Protein AF-A0A971BFV6-F1 (afdb_monomer)

Structure (mmCIF, N/CA/C/O backbone):
data_AF-A0A971BFV6-F1
#
_entry.id   AF-A0A971BFV6-F1
#
loop_
_atom_site.group_PDB
_atom_site.id
_atom_site.type_symbol
_atom_site.label_atom_id
_atom_site.label_alt_id
_atom_site.label_comp_id
_atom_site.label_asym_id
_atom_site.label_entity_id
_atom_site.label_seq_id
_atom_site.pdbx_PDB_ins_code
_atom_site.Cartn_x
_atom_site.Cartn_y
_atom_site.Cartn_z
_atom_site.occupancy
_atom_site.B_iso_or_equiv
_atom_site.auth_seq_id
_atom_site.auth_comp_id
_atom_site.auth_asym_id
_atom_site.auth_atom_id
_atom_site.pdbx_PDB_model_num
ATOM 1 N N . MET A 1 1 ? -15.673 4.720 14.332 1.00 61.25 1 MET A N 1
ATOM 2 C CA . MET A 1 1 ? -15.348 4.127 13.015 1.00 61.25 1 MET A CA 1
ATOM 3 C C . MET A 1 1 ? -14.867 2.703 13.234 1.00 61.25 1 MET A C 1
ATOM 5 O O . MET A 1 1 ? -14.052 2.506 14.126 1.00 61.25 1 MET A O 1
ATOM 9 N N . SER A 1 2 ? -15.371 1.718 12.489 1.00 78.50 2 SER A N 1
ATOM 10 C CA . SER A 1 2 ? -14.926 0.325 12.650 1.00 78.50 2 SER A CA 1
ATOM 11 C C . SER A 1 2 ? -13.521 0.136 12.076 1.00 78.50 2 SER A C 1
ATOM 13 O O . SER A 1 2 ? -13.244 0.553 10.948 1.00 78.50 2 SER A O 1
ATOM 15 N N . ALA A 1 3 ? -12.635 -0.479 12.857 1.00 86.94 3 ALA A N 1
ATOM 16 C CA . ALA A 1 3 ? -11.316 -0.882 12.389 1.00 86.94 3 ALA A CA 1
ATOM 17 C C . ALA A 1 3 ? -11.438 -2.086 11.442 1.00 86.94 3 ALA A C 1
ATOM 19 O O . ALA A 1 3 ? -12.323 -2.925 11.595 1.00 86.94 3 ALA A O 1
ATOM 20 N N . THR A 1 4 ? -10.566 -2.149 10.441 1.00 93.31 4 THR A N 1
ATOM 21 C CA . THR A 1 4 ? -10.461 -3.258 9.487 1.00 93.31 4 THR A CA 1
ATOM 22 C C . THR A 1 4 ? -9.090 -3.891 9.636 1.00 93.31 4 THR A C 1
ATOM 24 O O . THR A 1 4 ? -8.096 -3.175 9.750 1.00 93.31 4 THR A O 1
ATOM 27 N N . THR A 1 5 ? -9.047 -5.222 9.638 1.00 95.12 5 THR A N 1
ATOM 28 C CA . THR A 1 5 ? -7.799 -5.986 9.657 1.00 95.12 5 THR A CA 1
ATOM 29 C C . THR A 1 5 ? -7.522 -6.539 8.268 1.00 95.12 5 THR A C 1
ATOM 31 O O . THR A 1 5 ? -8.369 -7.241 7.718 1.00 95.12 5 THR A O 1
ATOM 34 N N . ILE A 1 6 ? -6.341 -6.262 7.722 1.00 95.25 6 ILE A N 1
ATOM 35 C CA . ILE A 1 6 ? -5.946 -6.704 6.383 1.00 95.25 6 ILE A CA 1
ATOM 36 C C . ILE A 1 6 ? -4.474 -7.106 6.346 1.00 95.25 6 ILE A C 1
ATOM 38 O O . ILE A 1 6 ? -3.666 -6.613 7.133 1.00 95.25 6 ILE A O 1
ATOM 42 N N . GLU A 1 7 ? -4.136 -8.020 5.444 1.00 95.56 7 GLU A N 1
ATOM 43 C CA . GLU A 1 7 ? -2.752 -8.327 5.100 1.00 95.56 7 GLU A CA 1
ATOM 44 C C . GLU A 1 7 ? -2.271 -7.362 4.015 1.00 95.56 7 GLU A C 1
ATOM 46 O O . GLU A 1 7 ? -2.889 -7.244 2.958 1.00 95.56 7 GLU A O 1
ATOM 51 N N . ILE A 1 8 ? -1.176 -6.657 4.284 1.00 93.62 8 ILE A N 1
ATOM 52 C CA . ILE A 1 8 ? -0.528 -5.801 3.294 1.00 93.62 8 ILE A CA 1
ATOM 53 C C . ILE A 1 8 ? 0.483 -6.656 2.514 1.00 93.62 8 ILE A C 1
ATOM 55 O O . ILE A 1 8 ? 1.325 -7.311 3.126 1.00 93.62 8 ILE A O 1
ATOM 59 N N . PRO A 1 9 ? 0.468 -6.658 1.172 1.00 92.94 9 PRO A N 1
ATOM 60 C CA . PRO A 1 9 ? 1.503 -7.335 0.400 1.00 92.94 9 PRO A CA 1
ATOM 61 C C . PRO A 1 9 ? 2.883 -6.734 0.685 1.00 92.94 9 PRO A C 1
ATOM 63 O O . PRO A 1 9 ? 3.030 -5.512 0.683 1.00 92.94 9 PRO A O 1
ATOM 66 N N . ALA A 1 10 ? 3.917 -7.567 0.846 1.00 90.31 10 ALA A N 1
ATOM 67 C CA .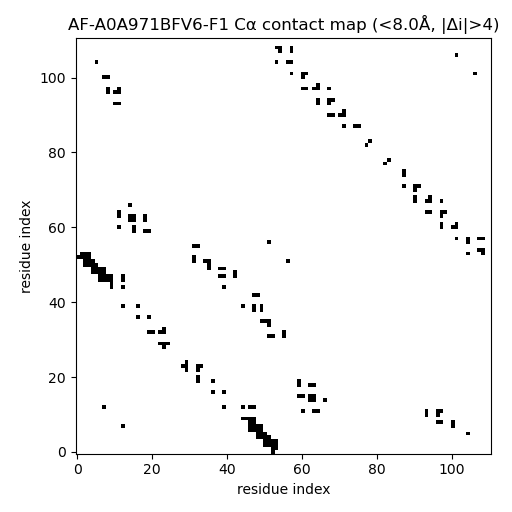 ALA A 1 10 ? 5.291 -7.107 1.097 1.00 90.31 10 ALA A CA 1
ATOM 68 C C . ALA A 1 10 ? 5.769 -6.022 0.104 1.00 90.31 10 ALA A C 1
ATOM 70 O O . ALA A 1 10 ? 6.422 -5.059 0.497 1.00 90.31 10 ALA A O 1
ATOM 71 N N . ALA A 1 11 ? 5.367 -6.125 -1.170 1.00 90.38 11 ALA A N 1
ATOM 72 C CA . ALA A 1 11 ? 5.689 -5.152 -2.218 1.00 90.38 11 ALA A CA 1
ATOM 73 C C . ALA A 1 11 ? 5.110 -3.739 -1.983 1.00 90.38 11 ALA A C 1
ATOM 75 O O . ALA A 1 11 ? 5.584 -2.784 -2.589 1.00 90.38 11 ALA A O 1
ATOM 76 N N . GLN A 1 12 ? 4.096 -3.605 -1.125 1.00 92.31 12 GLN A N 1
ATOM 77 C CA . GLN A 1 12 ? 3.388 -2.353 -0.840 1.00 92.31 12 GLN A CA 1
ATOM 78 C C . GLN A 1 12 ? 3.801 -1.723 0.500 1.00 92.31 12 GLN A C 1
ATOM 80 O O . GLN A 1 12 ? 3.499 -0.557 0.741 1.00 92.31 12 GLN A O 1
ATOM 85 N N . VAL A 1 13 ? 4.512 -2.456 1.370 1.00 92.81 13 VAL A N 1
ATOM 86 C CA . VAL A 1 13 ? 4.833 -2.017 2.744 1.00 92.81 13 VAL A CA 1
ATOM 87 C C . VAL A 1 13 ? 5.575 -0.683 2.767 1.00 92.81 13 VAL A C 1
ATOM 89 O O . VAL A 1 13 ? 5.172 0.227 3.489 1.00 92.81 13 VAL A O 1
ATOM 92 N N . GLU A 1 14 ? 6.630 -0.540 1.965 1.00 92.31 14 GLU A N 1
ATOM 93 C CA . GLU A 1 14 ? 7.441 0.684 1.957 1.00 92.31 14 GLU A CA 1
ATOM 94 C C . GLU A 1 14 ? 6.691 1.881 1.366 1.00 92.31 14 GLU A C 1
ATOM 96 O O . GLU A 1 14 ? 6.772 2.984 1.902 1.00 92.31 14 GLU A O 1
ATOM 101 N N . ALA A 1 15 ? 5.890 1.668 0.320 1.00 92.19 15 ALA A N 1
ATOM 102 C CA . ALA A 1 15 ? 5.073 2.727 -0.267 1.00 92.19 15 ALA A CA 1
ATOM 103 C C . ALA A 1 15 ? 3.973 3.201 0.703 1.00 92.19 15 ALA A C 1
ATOM 105 O O . ALA A 1 15 ? 3.755 4.402 0.862 1.00 92.19 15 ALA A O 1
ATOM 106 N N . ILE A 1 16 ? 3.346 2.274 1.435 1.00 93.88 16 ILE A N 1
ATOM 107 C CA . ILE A 1 16 ? 2.381 2.602 2.492 1.00 93.88 16 ILE A CA 1
ATOM 108 C C . ILE A 1 16 ? 3.065 3.347 3.645 1.00 93.88 16 ILE A C 1
ATOM 110 O O . ILE A 1 16 ? 2.526 4.346 4.120 1.00 93.88 16 ILE A O 1
ATOM 114 N N . ARG A 1 17 ? 4.262 2.923 4.078 1.00 93.88 17 ARG A N 1
ATOM 115 C CA . ARG A 1 17 ? 5.052 3.655 5.085 1.00 93.88 17 ARG A CA 1
ATOM 116 C C . ARG A 1 17 ? 5.366 5.078 4.632 1.00 93.88 17 ARG A C 1
ATOM 118 O O . ARG A 1 17 ? 5.202 6.005 5.420 1.00 93.88 17 ARG A O 1
ATOM 125 N N . ALA A 1 18 ? 5.788 5.259 3.382 1.00 92.19 18 ALA A N 1
ATOM 126 C CA . ALA A 1 18 ? 6.080 6.574 2.823 1.00 92.19 18 ALA A CA 1
ATOM 127 C C . ALA A 1 18 ? 4.832 7.474 2.808 1.00 92.19 18 ALA A C 1
ATOM 129 O O . ALA A 1 18 ? 4.898 8.604 3.292 1.00 92.19 18 ALA A O 1
ATOM 130 N N . SER A 1 19 ? 3.686 6.952 2.348 1.00 92.19 19 SER A N 1
ATOM 131 C CA . SER A 1 19 ? 2.399 7.667 2.373 1.00 92.19 19 SER A CA 1
ATOM 132 C C . SER A 1 19 ? 1.996 8.069 3.799 1.00 92.19 19 SER A C 1
ATOM 134 O O . SER A 1 19 ? 1.632 9.217 4.044 1.00 92.19 19 SER A O 1
ATOM 136 N N . LEU A 1 20 ? 2.127 7.163 4.772 1.00 92.62 20 LEU A N 1
ATOM 137 C CA . LEU A 1 20 ? 1.819 7.440 6.179 1.00 92.62 20 LEU A CA 1
ATOM 138 C C . LEU A 1 20 ? 2.733 8.509 6.784 1.00 92.62 20 LEU A C 1
ATOM 140 O O . LEU A 1 20 ? 2.242 9.428 7.433 1.00 92.62 20 LEU A O 1
ATOM 144 N N . ASN A 1 21 ? 4.042 8.420 6.546 1.00 91.56 21 ASN A N 1
ATOM 145 C CA . ASN A 1 21 ? 5.005 9.407 7.035 1.00 91.56 21 ASN A CA 1
ATOM 146 C C . ASN A 1 21 ? 4.748 10.799 6.442 1.00 91.56 21 ASN A C 1
ATOM 148 O O . ASN A 1 21 ? 4.830 11.785 7.167 1.00 91.56 21 ASN A O 1
ATOM 152 N N . ALA A 1 22 ? 4.364 10.891 5.164 1.00 88.50 22 ALA A N 1
ATOM 153 C CA . ALA A 1 22 ? 3.994 12.160 4.531 1.00 88.50 22 ALA A CA 1
ATOM 154 C C . ALA A 1 22 ? 2.725 12.795 5.134 1.00 88.50 22 ALA A C 1
ATOM 156 O O . ALA A 1 22 ? 2.510 13.998 5.006 1.00 88.50 22 ALA A O 1
ATOM 157 N N . ARG A 1 23 ? 1.882 11.99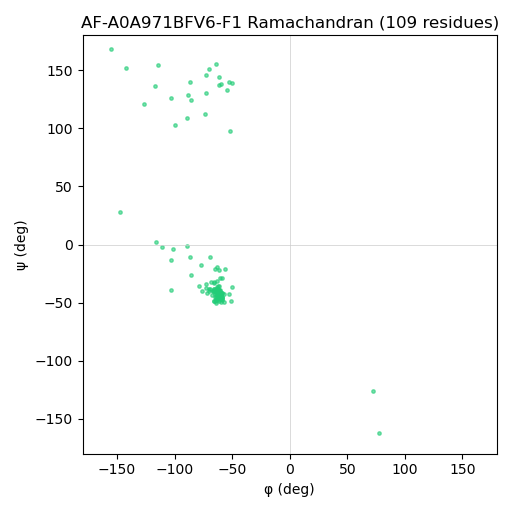2 5.795 1.00 84.94 23 ARG A N 1
ATOM 158 C CA . ARG A 1 23 ? 0.620 12.412 6.423 1.00 84.94 23 ARG A CA 1
ATOM 159 C C . ARG A 1 23 ? 0.724 12.580 7.941 1.00 84.94 23 ARG A C 1
ATOM 161 O O . ARG A 1 23 ? -0.253 12.991 8.558 1.00 84.94 23 ARG A O 1
ATOM 168 N N . ALA A 1 24 ? 1.869 12.268 8.551 1.00 76.50 24 ALA A N 1
ATOM 169 C CA . ALA A 1 24 ? 2.022 12.208 10.008 1.00 76.50 24 ALA A CA 1
ATOM 170 C C . ALA A 1 24 ? 1.748 13.549 10.722 1.00 76.50 24 ALA A C 1
ATOM 172 O O . ALA A 1 24 ? 1.382 13.557 11.898 1.00 76.50 24 ALA A O 1
ATOM 173 N N . ASP A 1 25 ? 1.855 14.668 10.001 1.00 70.44 25 ASP A N 1
ATOM 174 C CA . ASP A 1 25 ? 1.578 16.010 10.521 1.00 70.44 25 ASP A CA 1
ATOM 175 C C . ASP A 1 25 ? 0.106 16.451 10.368 1.00 70.44 25 ASP A C 1
ATOM 177 O O . ASP A 1 25 ? -0.264 17.535 10.825 1.00 70.44 25 ASP A O 1
ATOM 181 N N . ALA A 1 26 ? -0.767 15.628 9.770 1.00 69.25 26 ALA A N 1
ATOM 182 C CA . ALA A 1 26 ? -2.201 15.907 9.687 1.00 69.25 26 ALA A CA 1
ATOM 183 C C . ALA A 1 26 ? -2.869 15.685 11.059 1.00 69.25 26 ALA A C 1
ATOM 185 O O . ALA A 1 26 ? -2.956 14.559 11.553 1.00 69.25 26 ALA A O 1
ATOM 186 N N . ALA A 1 27 ? -3.337 16.772 11.681 1.00 58.69 27 ALA A N 1
ATOM 187 C CA . ALA A 1 27 ? -3.751 16.801 13.087 1.00 58.69 27 ALA A CA 1
ATOM 188 C C . ALA A 1 27 ? -4.881 15.817 13.464 1.00 58.69 27 ALA A C 1
ATOM 190 O O . ALA A 1 27 ? -4.900 15.344 14.599 1.00 58.69 27 ALA A O 1
ATOM 191 N N . ASP A 1 28 ? -5.776 15.469 12.534 1.00 70.75 28 ASP A N 1
ATOM 192 C CA . ASP A 1 28 ? -6.977 14.676 12.842 1.00 70.75 28 ASP A CA 1
ATOM 193 C C . ASP A 1 28 ? -6.750 13.149 12.819 1.00 70.75 28 ASP A C 1
ATOM 195 O O . ASP A 1 28 ? -7.426 12.420 13.545 1.00 70.75 28 ASP A O 1
ATOM 199 N N . ASP A 1 29 ? -5.761 12.652 12.064 1.00 79.25 29 ASP A N 1
ATOM 200 C CA . ASP A 1 29 ? -5.502 11.207 11.894 1.00 79.25 29 ASP A CA 1
ATOM 201 C C . ASP A 1 29 ? -4.198 10.725 12.554 1.00 79.25 29 ASP A C 1
ATOM 203 O O . ASP A 1 29 ? -3.886 9.528 12.541 1.00 79.25 29 ASP A O 1
ATOM 207 N N . ARG A 1 30 ? -3.431 11.635 13.166 1.00 85.94 30 ARG A N 1
ATOM 208 C CA . ARG A 1 30 ? -2.088 11.360 13.698 1.00 85.94 30 ARG A CA 1
ATOM 209 C C . ARG A 1 30 ? -2.002 10.126 14.613 1.00 85.94 30 ARG A C 1
ATOM 211 O O . ARG A 1 30 ? -1.148 9.280 14.346 1.00 85.94 30 ARG A O 1
ATOM 218 N N . PRO A 1 31 ? -2.879 9.924 15.620 1.00 90.00 31 PRO A N 1
ATOM 219 C CA . PRO A 1 31 ? -2.798 8.735 16.473 1.00 90.00 31 PRO A CA 1
ATOM 220 C C . PRO A 1 31 ? -2.999 7.422 15.701 1.00 90.00 31 PRO A C 1
ATOM 222 O O . PRO A 1 31 ? -2.367 6.411 16.004 1.00 90.00 31 PRO A O 1
ATOM 225 N N . ALA A 1 32 ? -3.872 7.425 14.688 1.00 89.94 32 ALA A N 1
ATOM 226 C CA . ALA A 1 32 ? -4.127 6.251 13.858 1.00 89.94 32 ALA A CA 1
ATOM 227 C C . ALA A 1 32 ? -2.956 5.965 12.903 1.00 89.94 32 ALA A C 1
ATOM 229 O O . ALA A 1 32 ? -2.609 4.801 12.692 1.00 89.94 32 ALA A O 1
ATOM 230 N N . ILE A 1 33 ? -2.326 7.015 12.368 1.00 93.12 33 ILE A N 1
ATOM 231 C CA . ILE A 1 33 ? -1.121 6.922 11.535 1.00 93.12 33 ILE A CA 1
ATOM 232 C C . ILE A 1 33 ? 0.049 6.353 12.343 1.00 93.12 33 ILE A C 1
ATOM 234 O O . ILE A 1 33 ? 0.659 5.372 11.917 1.00 93.12 33 ILE A O 1
ATOM 238 N N . GLU A 1 34 ? 0.327 6.904 13.527 1.00 93.25 34 GLU A N 1
ATOM 239 C CA . GLU A 1 34 ? 1.405 6.438 14.410 1.00 93.25 34 GLU A CA 1
ATOM 240 C C . GLU A 1 34 ? 1.198 4.970 14.823 1.00 93.25 34 GLU A C 1
ATOM 242 O O . GLU A 1 34 ? 2.128 4.162 14.758 1.00 93.25 34 GLU A O 1
ATOM 247 N N . ALA A 1 35 ? -0.039 4.583 15.157 1.00 93.69 35 ALA A N 1
ATOM 248 C CA . ALA A 1 35 ? -0.375 3.200 15.486 1.00 93.69 35 ALA A CA 1
ATOM 249 C C . ALA A 1 35 ? -0.177 2.238 14.302 1.00 93.69 35 ALA A C 1
ATOM 251 O O . ALA A 1 35 ? 0.261 1.100 14.490 1.00 93.69 35 ALA A O 1
ATOM 252 N N . LEU A 1 36 ? -0.498 2.664 13.078 1.00 93.88 36 LEU A N 1
ATOM 253 C CA . LEU A 1 36 ? -0.286 1.848 11.884 1.00 93.88 36 LEU A CA 1
ATOM 254 C C . LEU A 1 36 ? 1.206 1.730 11.538 1.00 93.88 36 LEU A C 1
ATOM 256 O O . LEU A 1 36 ? 1.679 0.631 11.251 1.00 93.88 36 LEU A O 1
ATOM 260 N N . LEU A 1 37 ? 1.971 2.819 11.641 1.00 94.12 37 LEU A N 1
ATOM 261 C CA . LEU A 1 37 ? 3.427 2.804 11.469 1.00 94.12 37 LEU A CA 1
ATOM 262 C C . LEU A 1 37 ? 4.106 1.855 12.467 1.00 94.12 37 LEU A C 1
ATOM 264 O O . LEU A 1 37 ? 4.980 1.083 12.072 1.00 94.12 37 LEU A O 1
ATOM 268 N N . ALA A 1 38 ? 3.666 1.843 13.729 1.00 94.31 38 ALA A N 1
ATOM 269 C CA . ALA A 1 38 ? 4.176 0.924 14.745 1.00 94.31 38 ALA A CA 1
ATOM 270 C C . ALA A 1 38 ? 3.881 -0.550 14.411 1.00 94.31 38 ALA A C 1
ATOM 272 O O . ALA A 1 38 ? 4.764 -1.399 14.542 1.00 94.31 38 ALA A O 1
ATOM 273 N N . GLN A 1 39 ? 2.672 -0.862 13.927 1.00 94.81 39 GLN A N 1
ATOM 274 C CA . GLN A 1 39 ? 2.327 -2.217 13.477 1.00 94.81 39 GLN A CA 1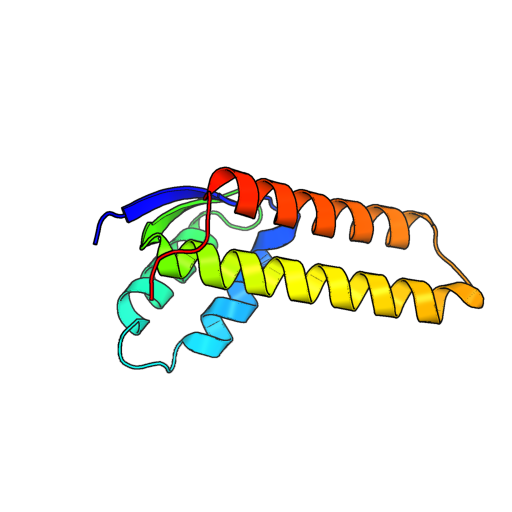
ATOM 275 C C . GLN A 1 39 ? 3.210 -2.670 12.309 1.00 94.81 39 GLN A C 1
ATOM 277 O O . GLN A 1 39 ? 3.722 -3.790 12.316 1.00 94.81 39 GLN A O 1
ATOM 282 N N . LEU A 1 40 ? 3.438 -1.786 11.333 1.00 93.25 40 LEU A N 1
ATOM 283 C CA . LEU A 1 40 ? 4.335 -2.064 10.214 1.00 93.25 40 LEU A CA 1
ATOM 284 C C . LEU A 1 40 ? 5.775 -2.256 10.696 1.00 93.25 40 LEU A C 1
ATOM 286 O O . LEU A 1 40 ? 6.461 -3.148 10.210 1.00 93.25 40 LEU A O 1
ATOM 290 N N . ALA A 1 41 ? 6.265 -1.438 11.631 1.00 91.62 41 ALA A N 1
ATOM 291 C CA . ALA A 1 41 ? 7.610 -1.568 12.197 1.00 91.62 41 ALA A CA 1
ATOM 292 C C . ALA A 1 41 ? 7.807 -2.909 12.923 1.00 91.62 41 ALA A C 1
ATOM 294 O O . ALA A 1 41 ? 8.820 -3.572 12.711 1.00 91.62 41 ALA A O 1
ATOM 295 N N . ALA A 1 42 ? 6.820 -3.342 13.713 1.00 89.69 42 ALA A N 1
ATOM 296 C CA . ALA A 1 42 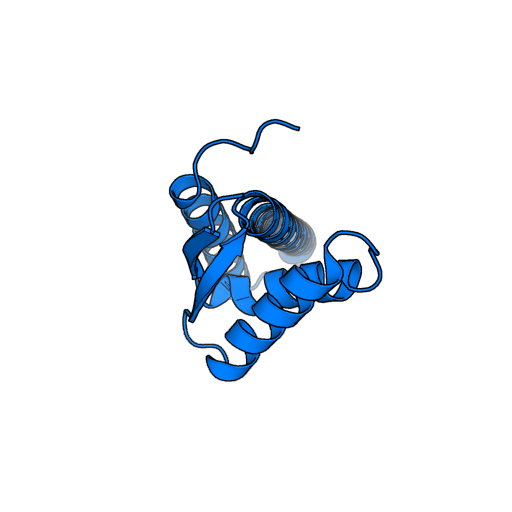? 6.867 -4.605 14.450 1.00 89.69 42 ALA A CA 1
ATOM 297 C C . ALA A 1 42 ? 6.885 -5.841 13.534 1.00 89.69 42 ALA A C 1
ATOM 299 O O . ALA A 1 42 ? 7.508 -6.847 13.866 1.00 89.69 42 ALA A O 1
ATOM 300 N N . ALA A 1 43 ? 6.218 -5.768 12.381 1.00 84.31 43 ALA A N 1
ATOM 301 C CA . ALA A 1 43 ? 6.150 -6.868 11.422 1.00 84.31 43 ALA A CA 1
ATOM 302 C C . ALA A 1 43 ? 7.323 -6.905 10.416 1.00 84.31 43 ALA A C 1
ATOM 304 O O . ALA A 1 43 ? 7.499 -7.896 9.704 1.00 84.31 43 ALA A O 1
ATOM 305 N N . GLY A 1 44 ? 8.150 -5.854 10.359 1.00 77.81 44 GLY A N 1
ATOM 306 C CA . GLY A 1 44 ? 9.301 -5.775 9.456 1.00 77.81 44 GLY A CA 1
ATOM 307 C C . GLY A 1 44 ? 8.895 -5.562 7.993 1.00 77.81 44 GLY A C 1
ATOM 308 O O . GLY A 1 44 ? 8.218 -4.584 7.682 1.00 77.81 44 GLY A O 1
ATOM 309 N N . THR A 1 45 ? 9.368 -6.435 7.096 1.00 68.88 45 THR A N 1
ATOM 310 C CA . THR A 1 45 ? 9.093 -6.414 5.640 1.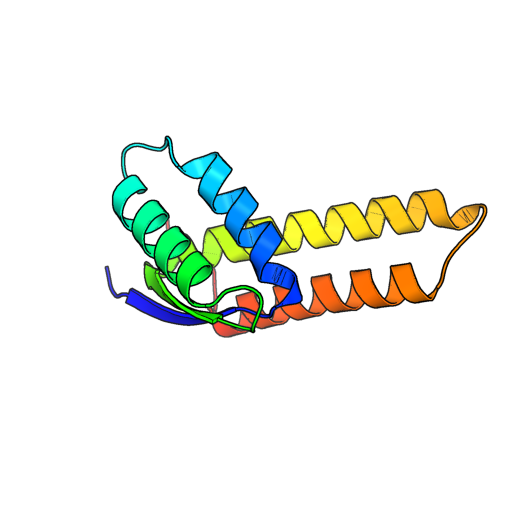00 68.88 45 THR A CA 1
ATOM 311 C C . THR A 1 45 ? 8.318 -7.643 5.148 1.00 68.88 45 THR A C 1
ATOM 313 O O . THR A 1 45 ? 8.055 -7.773 3.953 1.00 68.88 45 THR A O 1
ATOM 316 N N . ALA A 1 46 ? 7.944 -8.554 6.052 1.00 79.06 46 ALA A N 1
ATOM 317 C CA . ALA A 1 46 ? 7.010 -9.633 5.742 1.00 79.06 46 ALA A CA 1
ATOM 318 C C . ALA A 1 46 ? 5.609 -9.050 5.534 1.00 79.06 46 ALA A C 1
ATOM 320 O O . ALA A 1 46 ? 5.320 -8.036 6.159 1.00 79.06 46 ALA A O 1
ATOM 321 N N . SER A 1 47 ? 4.759 -9.680 4.708 1.00 85.81 47 SER A N 1
ATOM 322 C CA . SER A 1 47 ? 3.370 -9.251 4.456 1.00 85.81 47 SER A CA 1
ATOM 323 C C . SER A 1 47 ? 2.608 -9.052 5.777 1.00 85.81 47 SER A C 1
ATOM 325 O O . SER A 1 47 ? 2.173 -10.037 6.384 1.00 85.81 47 SER A O 1
ATOM 327 N N . PRO A 1 48 ? 2.495 -7.815 6.300 1.00 91.50 48 PRO A N 1
ATOM 328 C CA . PRO A 1 48 ? 2.100 -7.626 7.679 1.00 91.50 48 PRO A CA 1
ATOM 329 C C . PRO A 1 48 ? 0.581 -7.599 7.779 1.00 91.50 48 PRO A C 1
ATOM 331 O O . PRO A 1 48 ? -0.106 -6.982 6.961 1.00 91.50 48 PRO A O 1
ATOM 334 N N . ARG A 1 49 ? 0.043 -8.235 8.821 1.00 94.50 49 ARG A N 1
ATOM 335 C CA . ARG A 1 49 ? -1.381 -8.150 9.143 1.00 94.50 49 ARG A CA 1
ATOM 336 C C . ARG A 1 49 ? -1.614 -6.967 10.074 1.00 94.50 49 ARG A C 1
ATOM 338 O O . ARG A 1 49 ? -1.223 -7.011 11.236 1.00 94.50 49 ARG A O 1
ATOM 345 N N . VAL A 1 50 ? -2.244 -5.918 9.559 1.00 94.62 50 VAL A N 1
ATOM 346 C CA . VAL A 1 50 ? -2.449 -4.650 10.269 1.00 94.62 50 VAL A CA 1
ATOM 347 C C . VAL A 1 50 ? -3.924 -4.397 10.534 1.00 94.62 50 VAL A C 1
ATOM 349 O O . VAL A 1 50 ? -4.785 -4.875 9.800 1.00 94.62 50 VAL A O 1
ATOM 352 N N . THR A 1 51 ? -4.215 -3.621 11.572 1.00 95.38 51 THR A N 1
ATOM 353 C CA . THR A 1 51 ? -5.558 -3.181 11.948 1.00 95.38 51 THR A CA 1
ATOM 354 C C . THR A 1 51 ? -5.586 -1.664 12.073 1.00 95.38 51 THR A C 1
ATOM 356 O O . THR A 1 51 ? -4.851 -1.086 12.872 1.00 95.38 51 THR A O 1
ATOM 359 N N . ALA A 1 52 ? -6.437 -1.011 11.284 1.00 93.69 52 ALA A N 1
ATOM 360 C CA . ALA A 1 52 ? -6.563 0.446 11.254 1.00 93.69 52 ALA A CA 1
ATOM 361 C C . ALA A 1 52 ? -7.957 0.869 10.752 1.00 93.69 52 ALA A C 1
ATOM 363 O O . ALA A 1 52 ? -8.720 0.030 10.255 1.00 93.69 52 ALA A O 1
ATOM 364 N N . PRO A 1 53 ? -8.335 2.154 10.881 1.00 93.12 53 PRO A N 1
ATOM 365 C CA . PRO A 1 53 ? -9.554 2.665 10.266 1.00 93.12 53 PRO A CA 1
ATOM 366 C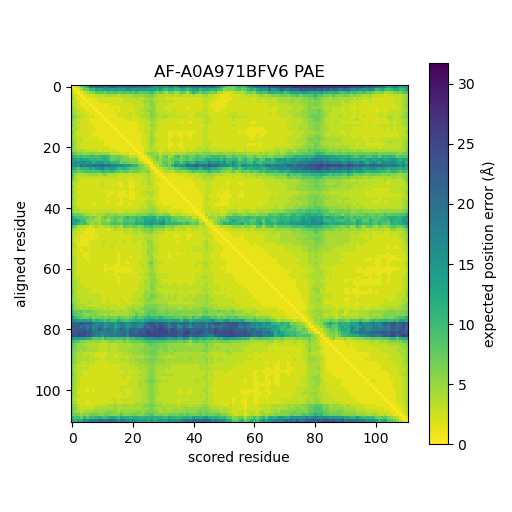 C . PRO A 1 53 ? -9.582 2.385 8.756 1.00 93.12 53 PRO A C 1
ATOM 368 O O . PRO A 1 53 ? -8.607 2.658 8.055 1.00 93.12 53 PRO A O 1
ATOM 371 N N . ARG A 1 54 ? -10.708 1.875 8.233 1.00 93.06 54 ARG A N 1
ATOM 372 C CA . ARG A 1 54 ? -10.842 1.548 6.798 1.00 93.06 54 ARG A CA 1
ATOM 373 C C . ARG A 1 54 ? -10.483 2.718 5.864 1.00 93.06 54 ARG A C 1
ATOM 375 O O . ARG A 1 54 ? -9.789 2.462 4.887 1.00 93.06 54 ARG A O 1
ATOM 382 N N . PRO A 1 55 ? -10.886 3.980 6.130 1.00 92.25 55 PRO A N 1
ATOM 383 C CA . PRO A 1 55 ? -10.504 5.108 5.272 1.00 92.25 55 PRO A CA 1
ATOM 384 C C . PRO A 1 55 ? -9.000 5.373 5.225 1.00 92.25 55 PRO A C 1
ATOM 386 O O . PRO A 1 55 ? -8.466 5.676 4.156 1.00 92.25 55 PRO A O 1
ATOM 389 N N . LEU A 1 56 ? -8.306 5.187 6.350 1.00 92.31 56 LEU A N 1
ATOM 390 C CA . LEU A 1 56 ? -6.853 5.304 6.403 1.00 92.31 56 LEU A CA 1
ATOM 391 C C . LEU A 1 56 ? -6.196 4.203 5.563 1.00 92.31 56 LEU A C 1
ATOM 393 O O . LEU A 1 56 ? -5.365 4.509 4.718 1.00 92.31 56 LEU A O 1
ATOM 397 N N . LEU A 1 57 ? -6.617 2.944 5.735 1.00 94.25 57 LEU A N 1
ATOM 398 C CA . LEU A 1 57 ? -6.101 1.815 4.946 1.00 94.25 57 LEU A CA 1
ATOM 399 C C . LEU A 1 57 ? -6.362 1.978 3.447 1.00 94.25 57 LEU A C 1
ATOM 401 O O . LEU A 1 57 ? -5.483 1.714 2.636 1.00 94.25 57 LEU A O 1
ATOM 405 N N . TRP A 1 58 ? -7.564 2.418 3.076 1.00 95.00 58 TRP A N 1
ATOM 406 C CA . TRP A 1 58 ? -7.931 2.601 1.675 1.00 95.00 58 TRP A CA 1
ATOM 407 C C . TRP A 1 58 ? -7.102 3.704 1.020 1.00 95.00 58 TRP A C 1
ATOM 409 O O . TRP A 1 58 ? -6.531 3.502 -0.046 1.00 95.00 58 TRP A O 1
ATOM 419 N N . SER A 1 59 ? -6.998 4.862 1.673 1.00 93.44 59 SER A N 1
ATOM 420 C CA . SER A 1 59 ? -6.278 6.006 1.114 1.00 93.44 59 SER A CA 1
ATOM 421 C C . SER A 1 59 ? -4.766 5.785 1.032 1.00 93.44 59 SER A C 1
ATOM 423 O O . SER A 1 59 ? -4.151 6.303 0.109 1.00 93.44 59 SER A O 1
ATOM 425 N N . THR A 1 60 ? -4.148 5.032 1.946 1.00 93.75 60 THR A N 1
ATOM 426 C CA . THR A 1 60 ? -2.709 4.716 1.856 1.00 93.75 60 THR A CA 1
ATOM 427 C C . THR A 1 60 ? -2.418 3.597 0.862 1.00 93.75 60 THR A C 1
ATOM 429 O O . THR A 1 60 ? -1.418 3.665 0.153 1.00 93.75 60 THR A O 1
ATOM 432 N N . ALA A 1 61 ? -3.302 2.600 0.749 1.00 95.44 61 ALA A N 1
ATOM 433 C CA . ALA A 1 61 ? -3.221 1.590 -0.304 1.00 95.44 61 ALA A CA 1
ATOM 434 C C . ALA A 1 61 ? -3.365 2.215 -1.702 1.00 95.44 61 ALA A C 1
ATOM 436 O O . ALA A 1 61 ? -2.657 1.824 -2.627 1.00 95.44 61 ALA A O 1
ATOM 437 N N . TYR A 1 62 ? -4.248 3.208 -1.846 1.00 96.25 62 TYR A N 1
ATOM 438 C CA . TYR A 1 62 ? -4.417 3.953 -3.090 1.00 96.25 62 TYR A CA 1
ATOM 439 C C . TYR A 1 62 ? -3.154 4.742 -3.462 1.00 96.25 62 TYR A C 1
ATOM 441 O O . TYR A 1 62 ? -2.664 4.597 -4.579 1.00 96.25 62 TYR A O 1
ATOM 449 N N . ASP A 1 63 ? -2.572 5.497 -2.524 1.00 94.94 63 ASP A N 1
ATOM 450 C CA . ASP A 1 63 ? -1.299 6.199 -2.753 1.00 94.94 63 ASP A CA 1
ATOM 451 C C . ASP A 1 63 ? -0.180 5.237 -3.168 1.00 94.94 63 ASP A C 1
ATOM 453 O O . ASP A 1 63 ? 0.591 5.523 -4.082 1.00 94.94 63 ASP A O 1
ATOM 457 N N . ALA A 1 64 ? -0.098 4.080 -2.509 1.00 93.69 64 ALA A N 1
ATOM 458 C C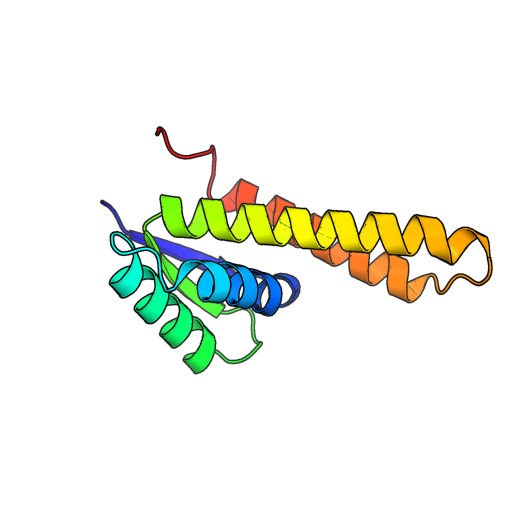A . ALA A 1 64 ? 0.919 3.079 -2.793 1.00 93.69 64 ALA A CA 1
ATOM 459 C C . ALA A 1 64 ? 0.756 2.466 -4.198 1.00 93.69 64 ALA A C 1
ATOM 461 O O . ALA A 1 64 ? 1.745 2.277 -4.912 1.00 93.69 64 ALA A O 1
ATOM 462 N N . LEU A 1 65 ? -0.488 2.240 -4.639 1.00 96.19 65 LEU A N 1
ATOM 463 C CA . LEU A 1 65 ? -0.793 1.856 -6.017 1.00 96.19 65 LEU A CA 1
ATOM 464 C C . LEU A 1 65 ? -0.378 2.949 -7.014 1.00 96.19 65 LEU A C 1
ATOM 466 O O . LEU A 1 65 ? 0.245 2.627 -8.026 1.00 96.19 65 LEU A O 1
ATOM 470 N N . CYS A 1 66 ? -0.695 4.218 -6.740 1.00 95.31 66 CYS A N 1
ATOM 471 C CA . CYS A 1 66 ? -0.295 5.342 -7.590 1.00 95.31 66 CYS A CA 1
ATOM 472 C C . CYS A 1 66 ? 1.230 5.415 -7.737 1.00 95.31 66 CYS A C 1
ATOM 474 O O . CYS A 1 66 ? 1.726 5.432 -8.860 1.00 95.31 66 CYS A O 1
ATOM 476 N N . ALA A 1 67 ? 1.972 5.328 -6.631 1.00 92.88 67 ALA A N 1
ATOM 477 C CA . ALA A 1 67 ? 3.434 5.319 -6.652 1.00 92.88 67 ALA A CA 1
ATOM 478 C C . ALA A 1 67 ? 4.006 4.126 -7.442 1.00 92.88 67 ALA A C 1
ATOM 480 O O . ALA A 1 67 ? 4.983 4.263 -8.180 1.00 92.88 67 ALA A O 1
ATOM 481 N N . ALA A 1 68 ? 3.396 2.940 -7.325 1.00 92.50 68 ALA A N 1
ATOM 482 C CA . ALA A 1 68 ? 3.799 1.773 -8.109 1.00 92.50 68 ALA A CA 1
ATOM 483 C C . ALA A 1 68 ? 3.532 1.958 -9.614 1.00 92.50 68 ALA A C 1
ATOM 485 O O . ALA A 1 68 ? 4.348 1.532 -10.433 1.00 92.50 68 ALA A O 1
ATOM 486 N N . ALA A 1 69 ? 2.411 2.587 -9.975 1.00 94.81 69 ALA A N 1
ATOM 487 C CA . ALA A 1 69 ? 2.049 2.871 -11.360 1.00 94.81 69 ALA A CA 1
ATOM 488 C C . ALA A 1 69 ? 2.949 3.948 -11.987 1.00 94.81 69 ALA A C 1
ATOM 490 O O . ALA A 1 69 ? 3.372 3.786 -13.129 1.00 94.81 69 ALA A O 1
ATOM 491 N N . GLU A 1 70 ? 3.294 4.997 -11.239 1.00 93.38 70 GLU A N 1
ATOM 492 C CA . GLU A 1 70 ? 4.254 6.026 -11.661 1.00 93.38 70 GLU A CA 1
ATOM 493 C C . GLU A 1 70 ? 5.632 5.411 -11.917 1.00 93.38 70 GLU A C 1
ATOM 495 O O . GLU A 1 70 ? 6.178 5.555 -13.006 1.00 93.38 70 GLU A O 1
ATOM 500 N N . ALA A 1 71 ? 6.139 4.601 -10.983 1.00 90.00 71 ALA A N 1
ATOM 501 C CA . ALA A 1 71 ? 7.421 3.925 -11.160 1.00 90.00 71 ALA A CA 1
ATOM 502 C C . ALA A 1 71 ? 7.427 2.934 -12.341 1.00 90.00 71 ALA A C 1
ATOM 504 O O . ALA A 1 71 ? 8.464 2.716 -12.963 1.00 90.00 71 ALA A O 1
ATOM 505 N N . LEU A 1 72 ? 6.286 2.304 -12.646 1.00 91.25 72 LEU A N 1
ATOM 506 C CA . LEU A 1 72 ? 6.129 1.488 -13.850 1.00 91.25 72 LEU A CA 1
ATOM 507 C C . LEU A 1 72 ? 6.171 2.349 -15.119 1.00 91.25 72 LEU A C 1
ATOM 509 O O . LEU A 1 72 ? 6.808 1.954 -16.091 1.00 91.25 72 LEU A O 1
ATOM 513 N N . ALA A 1 73 ? 5.487 3.494 -15.125 1.00 90.56 73 ALA A N 1
ATOM 514 C CA . ALA A 1 73 ? 5.469 4.405 -16.265 1.00 90.56 73 ALA A CA 1
ATOM 515 C C . ALA A 1 73 ? 6.868 4.970 -16.551 1.00 90.56 73 ALA A C 1
ATOM 517 O O . ALA A 1 73 ? 7.298 4.952 -17.704 1.00 90.56 73 ALA A O 1
ATOM 518 N N . ASP A 1 74 ? 7.592 5.387 -15.511 1.00 88.31 74 ASP A N 1
ATOM 519 C CA . ASP A 1 74 ? 8.978 5.849 -15.607 1.00 88.31 74 ASP A CA 1
ATOM 520 C C . ASP A 1 74 ? 9.886 4.754 -16.175 1.00 88.31 74 ASP A C 1
ATOM 522 O O . ASP A 1 74 ? 10.577 4.975 -17.168 1.00 88.31 74 ASP A O 1
ATOM 526 N N . ASP A 1 75 ? 9.801 3.534 -15.629 1.00 85.06 75 ASP A N 1
ATOM 527 C CA . ASP A 1 75 ? 10.581 2.395 -16.117 1.00 85.06 75 ASP A CA 1
ATOM 528 C C . ASP A 1 75 ? 10.254 2.076 -17.586 1.00 85.06 75 ASP A C 1
ATOM 530 O O . ASP A 1 75 ? 11.161 1.800 -18.362 1.00 85.06 75 ASP A O 1
ATOM 534 N N . CYS A 1 76 ? 8.987 2.140 -18.005 1.00 84.44 76 CYS A N 1
ATOM 535 C CA . CYS A 1 76 ? 8.597 1.943 -19.405 1.00 84.44 76 CYS A CA 1
ATOM 536 C C . CYS A 1 76 ? 9.162 3.026 -20.337 1.00 84.44 76 CYS A C 1
ATOM 538 O O . CYS A 1 76 ? 9.562 2.714 -21.461 1.00 84.44 76 CYS A O 1
ATOM 540 N N . ASN A 1 77 ? 9.192 4.281 -19.884 1.00 81.50 77 ASN A N 1
ATOM 541 C CA . ASN A 1 77 ? 9.727 5.404 -20.652 1.00 81.50 77 ASN A CA 1
ATOM 542 C C . ASN A 1 77 ? 11.256 5.317 -20.796 1.00 81.50 77 ASN A C 1
ATOM 544 O O . ASN A 1 77 ? 11.787 5.588 -21.877 1.00 81.50 77 ASN A O 1
ATOM 548 N N . ASP A 1 78 ? 11.953 4.883 -19.744 1.00 76.94 78 ASP A N 1
ATOM 549 C CA . ASP A 1 78 ? 13.408 4.705 -19.733 1.00 76.94 78 ASP A CA 1
ATOM 550 C C . ASP A 1 78 ? 13.848 3.434 -20.490 1.00 76.94 78 ASP A C 1
ATOM 552 O O . ASP A 1 78 ? 14.819 3.452 -21.258 1.00 76.94 78 ASP A O 1
ATOM 556 N N . HIS A 1 79 ? 13.104 2.328 -20.344 1.00 63.22 79 HIS A N 1
ATOM 557 C CA . HIS A 1 79 ? 13.439 1.011 -20.910 1.00 63.22 79 HIS A CA 1
ATOM 558 C C . HIS A 1 79 ? 13.337 0.917 -22.430 1.00 6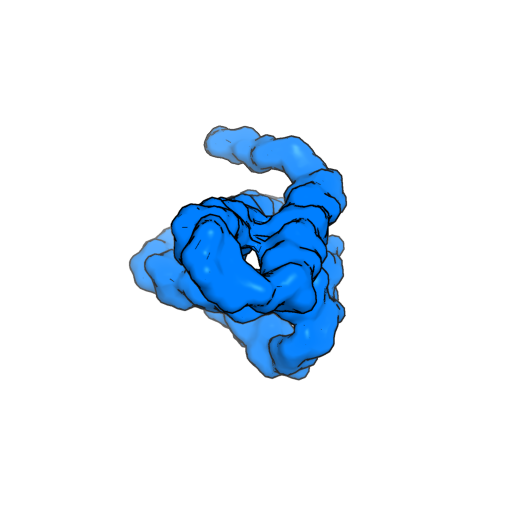3.22 79 HIS A C 1
ATOM 560 O O . HIS A 1 79 ? 13.852 -0.049 -22.996 1.00 63.22 79 HIS A O 1
ATOM 566 N N . TRP A 1 80 ? 12.759 1.911 -23.113 1.00 61.56 80 TRP A N 1
ATOM 567 C CA . TRP A 1 80 ? 12.838 1.998 -24.577 1.00 61.56 80 TRP A CA 1
ATOM 568 C C . TRP A 1 80 ? 14.295 2.010 -25.087 1.00 61.56 80 TRP A C 1
ATOM 570 O O . TRP A 1 80 ? 14.536 1.684 -26.248 1.00 61.56 80 TRP A O 1
ATOM 580 N N . ARG A 1 81 ? 15.279 2.362 -24.240 1.00 61.19 81 ARG A N 1
ATOM 581 C CA . ARG A 1 81 ? 16.691 2.494 -24.639 1.00 61.19 81 ARG A CA 1
ATOM 582 C C . ARG A 1 81 ? 17.610 1.331 -24.227 1.00 61.19 81 ARG A C 1
ATOM 584 O O . ARG A 1 81 ? 18.452 0.966 -25.039 1.00 61.19 81 ARG A O 1
ATOM 591 N N . GLU A 1 82 ? 17.472 0.738 -23.033 1.00 63.69 82 GLU A N 1
ATOM 592 C CA . GLU A 1 82 ? 18.458 -0.235 -22.482 1.00 63.69 82 GLU A CA 1
ATOM 593 C C . GLU A 1 82 ? 17.836 -1.342 -21.581 1.00 63.69 82 GLU A C 1
ATOM 595 O O . GLU A 1 82 ? 18.477 -1.849 -20.664 1.00 63.69 82 GLU A O 1
ATOM 600 N N . GLY A 1 83 ? 16.565 -1.702 -21.801 1.00 67.81 83 GLY A N 1
ATOM 601 C CA . GLY A 1 83 ? 15.691 -2.344 -20.804 1.00 67.81 83 GLY A CA 1
ATOM 602 C C . GLY A 1 83 ? 16.167 -3.621 -20.077 1.00 67.81 83 GLY A C 1
ATOM 603 O O . GLY A 1 83 ? 16.681 -4.562 -20.678 1.00 67.81 83 GLY A O 1
ATOM 604 N N . ASP A 1 84 ? 15.853 -3.676 -18.772 1.00 83.62 84 ASP A N 1
ATOM 605 C CA . ASP A 1 84 ? 15.868 -4.867 -17.897 1.00 83.62 84 ASP A CA 1
ATOM 606 C C . ASP A 1 84 ? 14.430 -5.422 -17.746 1.00 83.62 84 ASP A C 1
ATOM 608 O O . ASP A 1 84 ? 13.631 -4.859 -16.979 1.00 83.62 84 ASP A O 1
ATOM 612 N N . PRO A 1 85 ? 14.071 -6.520 -18.443 1.00 85.62 85 PRO A N 1
ATOM 613 C CA . PRO A 1 85 ? 12.733 -7.111 -18.381 1.00 85.62 85 PRO A CA 1
ATOM 614 C C . PRO A 1 85 ? 12.327 -7.577 -16.978 1.00 85.62 85 PRO A C 1
ATOM 616 O O . PRO A 1 85 ? 11.142 -7.552 -16.639 1.00 85.62 85 PRO A O 1
ATOM 619 N N . GLU A 1 86 ? 13.285 -7.969 -16.136 1.00 88.81 86 GLU A N 1
ATOM 620 C CA . GLU A 1 86 ? 12.995 -8.425 -14.777 1.00 88.81 86 GLU A CA 1
ATOM 621 C C . GLU A 1 86 ? 12.595 -7.261 -13.869 1.00 88.81 86 GLU A C 1
ATOM 623 O O . GLU A 1 86 ? 11.710 -7.403 -13.021 1.00 88.81 86 GLU A O 1
ATOM 628 N N . ARG A 1 87 ? 13.174 -6.072 -14.074 1.00 87.06 87 ARG A N 1
ATOM 629 C CA . ARG A 1 87 ? 12.705 -4.848 -13.407 1.00 87.06 87 ARG A CA 1
ATOM 630 C C . ARG A 1 87 ? 11.256 -4.542 -13.781 1.00 87.06 87 ARG A C 1
ATOM 632 O O . ARG A 1 87 ? 10.443 -4.341 -12.880 1.00 87.06 87 ARG A O 1
ATOM 639 N N . LEU A 1 88 ? 10.913 -4.602 -15.070 1.00 88.69 88 LEU A N 1
ATOM 640 C CA . LEU A 1 88 ? 9.544 -4.367 -15.539 1.00 88.69 88 LEU A CA 1
ATOM 641 C C . LEU A 1 88 ? 8.557 -5.381 -14.939 1.00 88.69 88 LEU A C 1
ATOM 643 O O . LEU A 1 88 ? 7.489 -5.011 -14.451 1.00 88.69 88 LEU A O 1
ATOM 647 N N . ARG A 1 89 ? 8.945 -6.661 -14.897 1.00 90.81 89 ARG A N 1
ATOM 648 C CA . ARG A 1 89 ? 8.150 -7.727 -14.275 1.00 90.81 89 ARG A CA 1
ATOM 649 C C . ARG A 1 89 ? 7.895 -7.459 -12.789 1.00 90.81 89 ARG A C 1
ATOM 651 O O . ARG A 1 89 ? 6.761 -7.610 -12.335 1.00 90.81 89 ARG A O 1
ATOM 658 N N . ARG A 1 90 ? 8.912 -7.023 -12.033 1.00 90.69 90 ARG A N 1
ATOM 659 C CA . ARG A 1 90 ? 8.763 -6.644 -10.613 1.00 90.69 90 ARG A CA 1
ATOM 660 C C . ARG A 1 90 ? 7.819 -5.451 -10.429 1.00 90.69 90 ARG A C 1
ATOM 662 O O . ARG A 1 90 ? 7.000 -5.477 -9.513 1.00 90.69 90 ARG A O 1
ATOM 669 N N . ARG A 1 91 ? 7.887 -4.436 -11.299 1.00 91.25 91 ARG A N 1
ATOM 670 C CA . ARG A 1 91 ? 6.971 -3.279 -11.259 1.00 91.25 91 ARG A CA 1
ATOM 671 C C . ARG A 1 91 ? 5.524 -3.672 -11.525 1.00 91.25 91 ARG A C 1
ATOM 673 O O . ARG A 1 91 ? 4.648 -3.308 -10.746 1.00 91.25 91 ARG A O 1
ATOM 680 N N . LEU A 1 92 ? 5.281 -4.466 -12.566 1.00 93.31 92 LEU A N 1
ATOM 681 C CA . LEU A 1 92 ? 3.945 -4.982 -12.872 1.00 93.31 92 LEU A CA 1
ATOM 682 C C . LEU A 1 92 ? 3.374 -5.796 -11.705 1.00 93.31 92 LEU A C 1
ATOM 684 O O . LEU A 1 92 ? 2.209 -5.626 -11.352 1.00 93.31 92 LEU A O 1
ATOM 688 N N . ALA A 1 93 ? 4.197 -6.630 -11.063 1.00 93.62 93 ALA A N 1
ATOM 689 C CA . ALA A 1 93 ? 3.788 -7.384 -9.880 1.00 93.62 93 ALA A CA 1
ATOM 690 C C . ALA A 1 93 ? 3.420 -6.471 -8.697 1.00 93.62 93 ALA A C 1
ATOM 692 O O . ALA A 1 93 ? 2.449 -6.749 -7.995 1.00 93.62 93 ALA A O 1
ATOM 693 N N . ALA A 1 94 ? 4.147 -5.366 -8.490 1.00 92.19 94 ALA A N 1
ATOM 694 C CA . ALA A 1 94 ? 3.810 -4.387 -7.459 1.00 92.19 94 ALA A CA 1
ATOM 695 C C . ALA A 1 94 ? 2.456 -3.713 -7.740 1.00 92.19 94 ALA A C 1
ATOM 697 O O . ALA A 1 94 ? 1.613 -3.672 -6.846 1.00 92.19 94 ALA A O 1
ATOM 698 N N . VAL A 1 95 ? 2.209 -3.260 -8.976 1.00 96.19 95 VAL A N 1
ATOM 699 C CA . VAL A 1 95 ? 0.917 -2.672 -9.382 1.00 96.19 95 VAL A CA 1
ATOM 700 C C . VAL A 1 95 ? -0.227 -3.668 -9.183 1.00 96.19 95 VAL A C 1
ATOM 702 O O . VAL A 1 95 ? -1.238 -3.325 -8.572 1.00 96.19 95 VAL A O 1
ATOM 705 N N . ALA A 1 96 ? -0.050 -4.917 -9.623 1.00 96.38 96 ALA A N 1
ATOM 706 C CA . ALA A 1 96 ? -1.041 -5.972 -9.427 1.00 96.38 96 ALA A CA 1
ATOM 707 C C . ALA A 1 96 ? -1.344 -6.199 -7.935 1.00 96.38 96 ALA A C 1
ATOM 709 O O . ALA A 1 96 ? -2.506 -6.224 -7.542 1.00 96.38 96 ALA A O 1
ATOM 710 N N . ALA A 1 97 ? -0.316 -6.272 -7.083 1.00 94.31 97 ALA A N 1
ATOM 711 C CA . ALA A 1 97 ? -0.499 -6.415 -5.639 1.00 94.31 97 ALA A CA 1
ATOM 712 C C . ALA A 1 97 ? -1.253 -5.227 -5.008 1.00 94.31 97 ALA A C 1
ATOM 714 O O . ALA A 1 97 ? -2.049 -5.426 -4.091 1.00 94.31 97 ALA A O 1
ATOM 715 N N . GLY A 1 98 ? -1.031 -4.002 -5.495 1.00 94.12 98 GLY A N 1
ATOM 716 C CA . GLY A 1 98 ? -1.774 -2.818 -5.052 1.00 94.12 98 GLY A CA 1
ATOM 717 C C . GLY A 1 98 ? -3.257 -2.867 -5.441 1.00 94.12 98 GLY A C 1
ATOM 718 O O . GLY A 1 98 ? -4.119 -2.527 -4.631 1.00 94.12 98 GLY A O 1
ATOM 719 N N . LEU A 1 99 ? -3.569 -3.349 -6.649 1.00 96.19 99 LEU A N 1
ATOM 720 C CA . LEU A 1 99 ? -4.950 -3.538 -7.107 1.00 96.19 99 LEU A CA 1
ATOM 721 C C . LEU A 1 99 ? -5.691 -4.594 -6.278 1.00 96.19 99 LEU A C 1
ATOM 723 O O . LEU A 1 99 ? -6.815 -4.342 -5.848 1.00 96.19 99 LEU A O 1
ATOM 727 N N . GLU A 1 100 ? -5.053 -5.734 -6.002 1.00 96.12 100 GLU A N 1
ATOM 728 C CA . GLU A 1 100 ? -5.624 -6.784 -5.146 1.00 96.12 100 GLU A CA 1
ATOM 729 C C . GLU A 1 100 ? -5.878 -6.277 -3.718 1.00 96.12 100 GLU A C 1
ATOM 731 O O . GLU A 1 100 ? -6.924 -6.558 -3.129 1.00 96.12 100 GLU A O 1
ATOM 736 N N . LEU A 1 101 ? -4.968 -5.461 -3.171 1.00 95.44 101 LEU A N 1
ATOM 737 C CA . LEU A 1 101 ? -5.153 -4.841 -1.859 1.00 95.44 101 LEU A CA 1
ATOM 738 C C . LEU A 1 101 ? -6.387 -3.922 -1.830 1.00 95.44 101 LEU A C 1
ATOM 740 O O . LEU A 1 101 ? -7.192 -3.998 -0.899 1.00 95.44 101 LEU A O 1
ATOM 744 N N . LEU A 1 102 ? -6.572 -3.075 -2.848 1.00 96.06 102 LEU A N 1
ATOM 745 C CA . LEU A 1 102 ? -7.764 -2.226 -2.950 1.00 96.06 102 LEU A CA 1
ATOM 746 C C . LEU A 1 102 ? -9.042 -3.047 -3.147 1.00 96.06 102 LEU A C 1
ATOM 748 O O . LEU A 1 102 ? -10.057 -2.743 -2.519 1.00 96.06 102 LEU A O 1
ATOM 752 N N . ALA A 1 103 ? -8.999 -4.103 -3.963 1.00 95.31 103 ALA A N 1
ATOM 753 C CA . ALA A 1 103 ? -10.131 -5.003 -4.157 1.00 95.31 103 ALA A CA 1
ATOM 754 C C . ALA A 1 103 ? -10.559 -5.663 -2.834 1.00 95.31 103 ALA A C 1
ATOM 756 O O . ALA A 1 103 ? -11.751 -5.701 -2.523 1.00 95.31 103 ALA A O 1
ATOM 757 N N . ALA A 1 104 ? -9.595 -6.091 -2.012 1.00 94.88 104 ALA A N 1
ATOM 758 C CA . ALA A 1 104 ? -9.846 -6.655 -0.687 1.00 94.88 104 ALA A CA 1
ATOM 759 C C . ALA A 1 104 ? -10.430 -5.634 0.312 1.00 94.88 104 ALA A C 1
ATOM 761 O O . ALA A 1 104 ? -11.239 -5.998 1.166 1.00 94.88 104 ALA A O 1
ATOM 762 N N . LEU A 1 105 ? -10.064 -4.352 0.206 1.00 94.62 105 LEU A N 1
ATOM 763 C CA . LEU A 1 105 ? -10.634 -3.267 1.024 1.00 94.62 105 LEU A CA 1
ATOM 764 C C . LEU A 1 105 ? -12.038 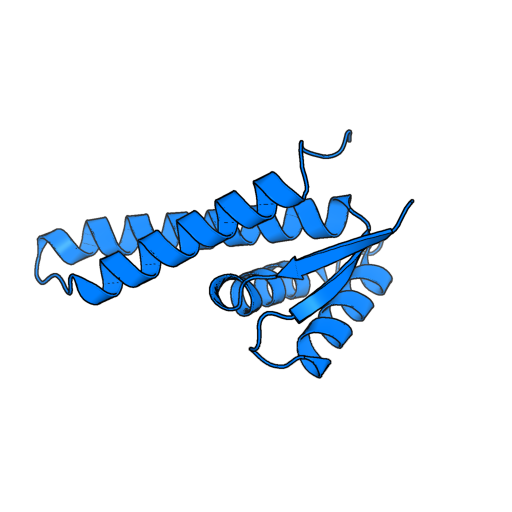-2.833 0.567 1.00 94.62 105 LEU A C 1
ATOM 766 O O . LEU A 1 105 ? -12.772 -2.180 1.328 1.00 94.62 105 LEU A O 1
ATOM 770 N N . GLY A 1 106 ? -12.411 -3.197 -0.659 1.00 93.81 106 GLY A N 1
ATOM 771 C CA . GLY A 1 106 ? -13.682 -2.866 -1.280 1.00 93.81 106 GLY A CA 1
ATOM 772 C C . GLY A 1 106 ? -13.746 -1.424 -1.805 1.00 93.81 106 GLY A C 1
ATOM 773 O O . GLY A 1 106 ? -12.721 -0.761 -1.993 1.00 93.81 106 GLY A O 1
ATOM 774 N N . PRO A 1 107 ? -14.960 -0.906 -2.065 1.00 93.38 107 PRO A N 1
ATOM 775 C CA . PRO A 1 107 ? -15.129 0.405 -2.677 1.00 93.38 107 PRO A CA 1
ATOM 776 C C . PRO A 1 107 ? -14.602 1.530 -1.771 1.00 93.38 107 PRO A C 1
ATOM 778 O O . PRO A 1 107 ? -14.597 1.368 -0.536 1.00 93.38 107 PRO A O 1
ATOM 781 N N . PRO A 1 108 ? -14.219 2.679 -2.368 1.00 91.00 108 PRO A N 1
ATOM 782 C CA . PRO A 1 108 ? -13.778 3.852 -1.628 1.00 91.00 108 PRO A CA 1
ATOM 783 C C . PRO A 1 108 ? -14.773 4.212 -0.517 1.00 91.00 108 PRO A C 1
ATOM 785 O O . PRO A 1 108 ? -15.989 4.110 -0.717 1.00 91.00 108 PRO A O 1
ATOM 788 N N . PRO A 1 109 ? -14.290 4.600 0.674 1.00 88.19 109 PRO A N 1
ATOM 789 C CA . PRO A 1 109 ? -15.169 5.068 1.730 1.00 88.19 109 PRO A CA 1
ATOM 790 C C . PRO A 1 109 ? -15.923 6.321 1.279 1.00 88.19 109 PRO A C 1
ATOM 792 O O . PRO A 1 109 ? -15.377 7.160 0.563 1.00 88.19 109 PRO A O 1
ATOM 795 N N . ALA A 1 110 ? -17.181 6.441 1.710 1.00 82.81 110 ALA A N 1
ATOM 796 C CA . ALA A 1 110 ? -17.914 7.692 1.574 1.00 82.81 110 ALA A CA 1
ATOM 797 C C . ALA A 1 110 ? -17.155 8.798 2.325 1.00 82.81 110 ALA A C 1
ATOM 799 O O . ALA A 1 110 ? -16.618 8.539 3.406 1.00 82.81 110 ALA A O 1
ATOM 800 N N . ARG A 1 111 ? -17.077 9.977 1.702 1.00 61.41 111 ARG A N 1
ATOM 801 C CA . ARG A 1 111 ? -16.476 11.176 2.294 1.00 61.41 111 ARG A CA 1
ATOM 802 C C . ARG A 1 111 ? -17.286 11.662 3.487 1.00 61.41 111 ARG A C 1
ATOM 804 O O . ARG A 1 111 ? -18.531 11.555 3.416 1.00 61.41 111 ARG A O 1
#

Secondary structure (DSSP, 8-state):
--EEEEEPPGGGHHHHHHHHHHHTT-TTTHHHHHHHHHHHHHHTTS--EEEEEHHHHHHHHHHHHHHHHHHHHHHHHHHHHH--HHHHHHHHHHHHHHHHHHHHH-SPPP-

Foldseek 3Di:
DDKDKDFQQLLQLVQLLVVLVVCCPPVPCNVQSVQQNVQSVVVDSHRGTDIGPLLSQLVSLVSSLVVLVVVLVVLVVVCVPPDDVVVNVSSVVSNVSSVVSNVVSPDHDDD

Solvent-accessible surface area (backbone atoms only — not comparable to full-atom values): 6210 Å² total; per-residue (Å²): 132,72,69,42,76,48,71,44,53,46,79,41,50,64,44,31,51,52,48,42,62,78,45,51,82,42,84,90,52,28,74,61,45,54,53,42,51,49,51,46,60,76,46,61,71,53,59,36,77,43,70,42,48,50,63,60,54,50,56,29,44,48,52,25,26,51,54,31,46,50,54,38,50,52,48,57,68,57,36,79,78,76,60,62,67,66,60,54,51,52,31,53,52,37,30,51,52,29,52,51,49,44,60,75,69,47,75,82,71,84,130

Radius of gyration: 14.84 Å; Cα contacts (8 Å, |Δi|>4): 123; chains: 1; bounding box: 36×26×41 Å

pLDDT: mean 88.33, std 9.41, range [58.69, 96.38]

Nearest PDB structures (foldseek):
  5qsu-assembly2_A  TM=5.986E-01  e=8.486E+00  Homo sapiens
  6n63-assembly1_A-2  TM=3.825E-01  e=2.174E+00  Bacillus thermotolerans
  1dps-assembly1_E  TM=3.055E-01  e=1.461E+00  Escherichia coli

Sequence (111 aa):
MSATTIEIPAAQVEAIRASLNARADAADDRPAIEALLAQLAAAGTASPRVTAPRPLLWSTAYDALCAAAEALADDCNDHWREGDPERLRRRLAAVAAGLELLAALGPPPAR

Mean predicted aligned error: 4.96 Å